Protein AF-G6AHW8-F1 (afdb_monomer_lite)

Structure (mmCIF, N/CA/C/O backbone):
data_AF-G6AHW8-F1
#
_entry.id   AF-G6AHW8-F1
#
loop_
_atom_site.group_PDB
_atom_site.id
_atom_site.type_symbol
_atom_site.label_atom_id
_atom_site.label_alt_id
_atom_site.label_comp_id
_atom_site.label_asym_id
_atom_site.label_entity_id
_atom_site.label_seq_id
_atom_site.pdbx_PDB_ins_code
_atom_site.Cartn_x
_atom_site.Cartn_y
_atom_site.Cartn_z
_atom_site.occupancy
_atom_site.B_iso_or_equiv
_atom_site.auth_seq_id
_atom_site.auth_comp_id
_atom_site.auth_asym_id
_atom_site.auth_atom_id
_atom_site.pdbx_PDB_model_num
ATOM 1 N N . MET A 1 1 ? -15.823 15.389 76.050 1.00 54.44 1 MET A N 1
ATOM 2 C CA . MET A 1 1 ? -15.231 15.936 74.809 1.00 54.44 1 MET A CA 1
ATOM 3 C C . MET A 1 1 ? -14.887 14.867 73.755 1.00 54.44 1 MET A C 1
ATOM 5 O O . MET A 1 1 ? -1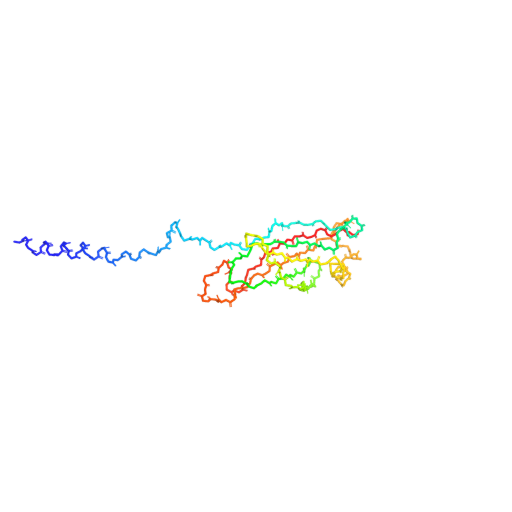4.166 15.177 72.823 1.00 54.44 1 MET A O 1
ATOM 9 N N . ASN A 1 2 ? -15.438 13.639 73.828 1.00 59.75 2 ASN A N 1
ATOM 10 C CA . ASN A 1 2 ? -14.941 12.516 73.004 1.00 59.75 2 ASN A CA 1
ATOM 11 C C . ASN A 1 2 ? -15.877 12.100 71.856 1.00 59.75 2 ASN A C 1
ATOM 13 O O . ASN A 1 2 ? -15.422 11.495 70.895 1.00 59.75 2 ASN A O 1
ATOM 17 N N . LYS A 1 3 ? -17.176 12.435 71.921 1.00 58.22 3 LYS A N 1
ATOM 18 C CA . LYS A 1 3 ? -18.151 12.043 70.884 1.00 58.22 3 LYS A CA 1
ATOM 19 C C . LYS A 1 3 ? -18.040 12.883 69.608 1.00 58.22 3 LYS A C 1
ATOM 21 O O . LYS A 1 3 ? -18.159 12.336 68.521 1.00 58.22 3 LYS A O 1
ATOM 26 N N . LEU A 1 4 ? -17.759 14.184 69.737 1.00 67.19 4 LEU A N 1
ATOM 27 C CA . LEU A 1 4 ? -17.636 15.093 68.589 1.00 67.19 4 LEU A CA 1
ATOM 28 C C . LEU A 1 4 ? -16.421 14.740 67.715 1.00 67.19 4 LEU A C 1
ATOM 30 O O . LEU A 1 4 ? -16.528 14.695 66.496 1.00 67.19 4 LEU A O 1
ATOM 34 N N . VAL A 1 5 ? -15.290 14.419 68.353 1.00 68.12 5 VAL A N 1
ATOM 35 C CA . VAL A 1 5 ? -14.057 14.007 67.663 1.00 68.12 5 VAL A CA 1
ATOM 36 C C . VAL A 1 5 ? -14.274 12.700 66.908 1.00 68.12 5 VAL A C 1
ATOM 38 O O . VAL A 1 5 ? -13.860 12.590 65.760 1.00 68.12 5 VAL A O 1
ATOM 41 N N . TYR A 1 6 ? -14.978 11.741 67.518 1.00 66.88 6 TYR A N 1
ATOM 42 C CA . TYR A 1 6 ? -15.257 10.457 66.882 1.00 66.88 6 TYR A CA 1
ATOM 43 C C . TYR A 1 6 ? -16.099 10.631 65.617 1.00 66.88 6 TYR A C 1
ATOM 45 O O . TYR A 1 6 ? -15.713 10.135 64.568 1.00 66.88 6 TYR A O 1
ATOM 53 N N . VAL A 1 7 ? -17.183 11.415 65.684 1.00 73.31 7 VAL A N 1
ATOM 54 C CA . VAL A 1 7 ? -18.072 11.669 64.536 1.00 73.31 7 VAL A CA 1
ATOM 55 C C . VAL A 1 7 ? -17.318 12.331 63.381 1.00 73.31 7 VAL A C 1
ATOM 57 O O . VAL A 1 7 ? -17.434 11.870 62.247 1.00 73.31 7 VAL A O 1
ATOM 60 N N . ILE A 1 8 ? -16.487 13.339 63.668 1.00 70.44 8 ILE A N 1
ATOM 61 C CA . ILE A 1 8 ? -15.671 14.020 62.651 1.00 70.44 8 ILE A CA 1
ATOM 62 C C . ILE A 1 8 ? -14.681 13.043 62.001 1.00 70.44 8 ILE A C 1
ATOM 64 O O . ILE A 1 8 ? -14.565 13.022 60.777 1.00 70.44 8 ILE A O 1
ATOM 68 N N . LEU A 1 9 ? -14.024 12.188 62.793 1.00 62.44 9 LEU A N 1
ATOM 69 C CA . LEU A 1 9 ? -13.079 11.196 62.277 1.00 62.44 9 LEU A CA 1
ATOM 70 C C . LEU A 1 9 ? -13.770 10.163 61.372 1.00 62.44 9 LEU A C 1
ATOM 72 O O . LEU A 1 9 ? -13.253 9.853 60.302 1.00 62.44 9 LEU A O 1
ATOM 76 N N . THR A 1 10 ? -14.958 9.678 61.755 1.00 64.00 10 THR A N 1
ATOM 77 C CA . THR A 1 10 ? -15.746 8.755 60.913 1.00 64.00 10 THR A CA 1
ATOM 78 C C . THR A 1 10 ? -16.165 9.393 59.591 1.00 64.00 10 THR A C 1
ATOM 80 O O . THR A 1 10 ? -16.022 8.753 58.554 1.00 64.00 10 THR A O 1
ATOM 83 N N . CYS A 1 11 ? -16.617 10.653 59.597 1.00 62.81 11 CYS A N 1
ATOM 84 C CA . CYS A 1 11 ? -17.024 11.348 58.372 1.00 62.81 11 CYS A CA 1
ATOM 85 C C . CYS A 1 11 ? -15.854 11.555 57.396 1.00 62.81 11 CYS A C 1
ATOM 87 O O . CYS A 1 11 ? -16.028 11.376 56.189 1.00 62.81 11 CYS A O 1
ATOM 89 N N . ILE A 1 12 ? -14.661 11.882 57.910 1.00 63.03 12 ILE A N 1
ATOM 90 C CA . ILE A 1 12 ? -13.441 12.033 57.100 1.00 63.03 12 ILE A CA 1
ATOM 91 C C . ILE A 1 12 ? -13.012 10.683 56.515 1.00 63.03 12 ILE A C 1
ATOM 93 O O . ILE A 1 12 ? -12.674 10.608 55.339 1.00 63.03 12 ILE A O 1
ATOM 97 N N . PHE A 1 13 ? -13.078 9.595 57.288 1.00 59.34 13 PHE A N 1
ATOM 98 C CA . PHE A 1 13 ? -12.774 8.267 56.750 1.00 59.34 13 PHE A CA 1
ATOM 99 C C . PHE A 1 13 ? -13.763 7.855 55.651 1.00 59.34 13 PHE A C 1
ATOM 101 O O . PHE A 1 13 ? -13.332 7.356 54.617 1.00 59.34 13 PHE A O 1
ATOM 108 N N . THR A 1 14 ? -15.064 8.124 55.802 1.00 59.31 14 THR A N 1
ATOM 109 C CA . THR A 1 14 ? -16.062 7.775 54.774 1.00 59.31 14 THR A CA 1
ATOM 110 C C . THR A 1 14 ? -15.959 8.601 53.488 1.00 59.31 14 THR A C 1
ATOM 112 O O . THR A 1 14 ? -16.312 8.097 52.423 1.00 59.31 14 THR A O 1
ATOM 115 N N . SER A 1 15 ? -15.451 9.838 53.538 1.00 55.53 15 SER A N 1
ATOM 116 C CA . SER A 1 15 ? -15.305 10.680 52.339 1.00 55.53 15 SER A CA 1
ATOM 117 C C . SER A 1 15 ? -14.082 10.319 51.484 1.00 55.53 15 SER A C 1
ATOM 119 O O . SER A 1 15 ? -14.102 10.530 50.269 1.00 55.53 15 SER A O 1
ATOM 121 N N . ILE A 1 16 ? -13.055 9.701 52.081 1.00 56.47 16 ILE A N 1
ATOM 122 C CA . ILE A 1 16 ? -11.864 9.216 51.364 1.00 56.47 16 ILE A CA 1
ATOM 123 C C . ILE A 1 16 ? -12.198 7.967 50.527 1.00 56.47 16 ILE A C 1
ATOM 125 O O . ILE A 1 16 ? -11.643 7.794 49.444 1.00 56.47 16 ILE A O 1
ATOM 129 N N . PHE A 1 17 ? -13.162 7.139 50.954 1.00 51.50 17 PHE A N 1
ATOM 130 C CA . PHE A 1 17 ? -13.584 5.952 50.192 1.00 51.50 17 PHE A CA 1
ATOM 131 C C . PHE A 1 17 ? -14.482 6.267 48.984 1.00 51.50 17 PHE A C 1
ATOM 133 O O . PHE A 1 17 ? -14.487 5.503 48.022 1.00 51.50 17 PHE A O 1
ATOM 140 N N . LEU A 1 18 ? -15.201 7.396 48.984 1.00 52.78 18 LEU A N 1
ATOM 141 C CA . LEU A 1 18 ? -16.082 7.790 47.871 1.00 52.78 18 LEU A CA 1
ATOM 142 C C . LEU A 1 18 ? -15.386 8.636 46.794 1.00 52.78 18 LEU A C 1
ATOM 144 O O . LEU A 1 18 ? -15.957 8.847 45.730 1.00 52.78 18 LEU A O 1
ATOM 148 N N . SER A 1 19 ? -14.152 9.092 47.035 1.00 49.75 19 SER A N 1
ATOM 149 C CA . SER A 1 19 ? -13.375 9.878 46.058 1.00 49.75 19 SER A CA 1
ATOM 150 C C . SER A 1 19 ? -12.384 9.042 45.246 1.00 49.75 19 SER A C 1
ATOM 152 O O . SER A 1 19 ? -11.580 9.597 44.500 1.00 49.75 19 SER A O 1
ATOM 154 N N . SER A 1 20 ? -12.449 7.710 45.334 1.00 45.78 20 SER A N 1
ATOM 155 C CA . SER A 1 20 ? -11.682 6.827 44.450 1.00 45.78 20 SER A CA 1
ATOM 156 C C . SER A 1 20 ? -12.404 6.598 43.114 1.00 45.78 20 SER A C 1
ATOM 158 O O . SER A 1 20 ? -12.531 5.481 42.628 1.00 45.78 20 SER A O 1
ATOM 160 N N . CYS A 1 21 ? -12.821 7.678 42.445 1.00 51.47 21 CYS A N 1
ATOM 161 C CA . CYS A 1 21 ? -12.817 7.655 40.983 1.00 51.47 21 CYS A CA 1
ATOM 162 C C . CYS A 1 21 ? -11.349 7.681 40.549 1.00 51.47 21 CYS A C 1
ATOM 164 O O . CYS A 1 21 ? -10.822 8.696 40.093 1.00 51.47 21 CYS A O 1
ATOM 166 N N . VAL A 1 22 ? -10.666 6.555 40.762 1.00 47.38 22 VAL A N 1
ATOM 167 C CA . VAL A 1 22 ? -9.439 6.236 40.053 1.00 47.38 22 VAL A CA 1
ATOM 168 C C . VAL A 1 22 ? -9.844 6.312 38.591 1.00 47.38 22 VAL A C 1
ATOM 170 O O . VAL A 1 22 ? -10.726 5.575 38.156 1.00 47.38 22 VAL A O 1
ATOM 173 N N . LYS A 1 23 ? -9.278 7.263 37.842 1.00 51.34 23 LYS A N 1
ATOM 174 C CA . LYS A 1 23 ? -9.291 7.142 36.386 1.00 51.34 23 LYS A CA 1
ATOM 175 C C . LYS A 1 23 ? -8.713 5.766 36.112 1.00 51.34 23 LYS A C 1
ATOM 177 O O . LYS A 1 23 ? -7.576 5.518 36.513 1.00 51.34 23 LYS A O 1
ATOM 182 N N . GLU A 1 24 ? -9.525 4.869 35.567 1.00 49.62 24 GLU A N 1
ATOM 183 C CA . GLU A 1 24 ? -9.114 3.513 35.235 1.00 49.62 24 GLU A CA 1
ATOM 184 C C . GLU A 1 24 ? -8.098 3.548 34.086 1.00 49.62 24 GLU A C 1
ATOM 186 O O . GLU A 1 24 ? -8.359 3.102 32.979 1.00 49.62 24 GLU A O 1
ATOM 191 N N . ASP A 1 25 ? -6.893 4.024 34.376 1.00 48.50 25 ASP A N 1
ATOM 192 C CA . ASP A 1 25 ? -5.681 3.668 33.649 1.00 48.50 25 ASP A CA 1
ATOM 193 C C . ASP A 1 25 ? -5.138 2.365 34.266 1.00 48.50 25 ASP A C 1
ATOM 195 O O . ASP A 1 25 ? -3.959 2.223 34.593 1.00 48.50 25 ASP A O 1
ATOM 199 N N . GLY A 1 26 ? -6.044 1.415 34.523 1.00 42.88 26 GLY A N 1
ATOM 200 C CA . GLY A 1 26 ? -5.709 0.106 35.055 1.00 42.88 26 GLY A CA 1
ATOM 201 C C . GLY A 1 26 ? -4.841 -0.654 34.058 1.00 42.88 26 GLY A C 1
ATOM 202 O O . GLY A 1 26 ? -5.070 -0.605 32.848 1.00 42.88 26 GLY A O 1
ATOM 203 N N . ALA A 1 27 ? -3.888 -1.433 34.573 1.00 51.16 27 ALA A N 1
ATOM 204 C CA . ALA A 1 27 ? -2.998 -2.332 33.827 1.00 51.16 27 ALA A CA 1
ATOM 205 C C . ALA A 1 27 ? -3.721 -3.458 33.039 1.00 51.16 27 ALA A C 1
ATOM 207 O O . ALA A 1 27 ? -3.092 -4.430 32.626 1.00 51.16 27 ALA A O 1
ATOM 208 N N . GLY A 1 28 ? -5.036 -3.341 32.846 1.00 46.25 28 GLY A N 1
ATOM 209 C CA . GLY A 1 28 ? -5.913 -4.296 32.183 1.00 46.25 28 GLY A CA 1
ATOM 210 C C . GLY A 1 28 ? -6.816 -3.690 31.108 1.00 46.25 28 GLY A C 1
ATOM 211 O O . GLY A 1 28 ? -7.626 -4.432 30.565 1.00 46.25 28 GLY A O 1
ATOM 212 N N . VAL A 1 29 ? -6.699 -2.397 30.765 1.00 49.25 29 VAL A N 1
ATOM 213 C CA . VAL A 1 29 ? -7.361 -1.878 29.556 1.00 49.25 29 VAL A CA 1
ATOM 214 C C . VAL A 1 29 ? -6.526 -2.340 28.356 1.00 49.25 29 VAL A C 1
ATOM 216 O O . VAL A 1 29 ? -5.375 -1.907 28.225 1.00 49.25 29 VAL A O 1
ATOM 219 N N . PRO A 1 30 ? -7.034 -3.242 27.492 1.00 51.62 30 PRO A N 1
ATOM 220 C CA . PRO A 1 30 ? -6.286 -3.656 26.319 1.00 51.62 30 PRO A CA 1
ATOM 221 C C . PRO A 1 30 ? -6.005 -2.411 25.481 1.00 51.62 30 PRO A C 1
ATOM 223 O O . PRO A 1 30 ? -6.931 -1.736 25.031 1.00 51.62 30 PRO A O 1
ATOM 226 N N . ARG A 1 31 ? -4.722 -2.078 25.290 1.00 52.97 31 ARG A N 1
ATOM 227 C CA . ARG A 1 31 ? -4.348 -1.012 24.359 1.00 52.97 31 ARG A CA 1
ATOM 228 C C . ARG A 1 31 ? -4.919 -1.367 22.995 1.00 52.97 31 ARG A C 1
ATOM 230 O O . ARG A 1 31 ? -4.732 -2.485 22.513 1.00 52.97 31 ARG A O 1
ATOM 237 N N . ALA A 1 32 ? -5.609 -0.409 22.388 1.00 57.25 32 ALA A N 1
ATOM 238 C CA . ALA A 1 32 ? -6.109 -0.557 21.036 1.00 57.25 32 ALA A CA 1
ATOM 239 C C . ALA A 1 32 ? -4.931 -0.928 20.113 1.00 57.25 32 ALA A C 1
ATOM 241 O O . ALA A 1 32 ? -3.866 -0.308 20.178 1.00 57.25 32 ALA A O 1
ATOM 242 N N . LYS A 1 33 ? -5.091 -1.996 19.321 1.00 67.50 33 LYS A N 1
ATOM 243 C CA . LYS A 1 33 ? -4.030 -2.526 18.452 1.00 67.50 33 LYS A CA 1
ATOM 244 C C . LYS A 1 33 ? -3.609 -1.446 17.463 1.00 67.50 33 LYS A C 1
ATOM 246 O O . LYS A 1 33 ? -4.402 -1.080 16.609 1.00 67.50 33 LYS A O 1
ATOM 251 N N . SER A 1 34 ? -2.387 -0.931 17.562 1.00 79.00 34 SER A N 1
ATOM 252 C CA . SER A 1 34 ? -1.876 0.056 16.606 1.00 79.00 34 SER A CA 1
ATOM 253 C C . SER A 1 34 ? -1.926 -0.489 15.179 1.00 79.00 34 SER A C 1
ATOM 255 O O . SER A 1 34 ? -1.636 -1.666 14.959 1.00 79.00 34 SER A O 1
ATOM 257 N N . LEU A 1 35 ? -2.237 0.376 14.211 1.00 89.25 35 LEU A N 1
ATOM 258 C CA . LEU A 1 35 ? -2.172 0.025 12.795 1.00 89.25 35 LEU A CA 1
ATOM 259 C C . LEU A 1 35 ? -0.755 -0.452 12.444 1.00 89.25 35 LEU A C 1
ATOM 261 O O . LEU A 1 35 ? 0.215 0.259 12.705 1.00 89.25 35 LEU A O 1
ATOM 265 N N . PHE A 1 36 ? -0.641 -1.653 11.875 1.00 90.50 36 PHE A N 1
ATOM 266 C CA . PHE A 1 36 ? 0.639 -2.301 11.591 1.00 90.50 36 PHE A CA 1
ATOM 267 C C . PHE A 1 36 ? 0.580 -3.110 10.292 1.00 90.50 36 PHE A C 1
ATOM 269 O O . PHE A 1 36 ? -0.352 -3.888 10.093 1.00 90.50 36 PHE A O 1
ATOM 276 N N . LEU A 1 37 ? 1.594 -2.944 9.440 1.00 93.06 37 LEU A N 1
ATOM 277 C CA . LEU A 1 37 ? 1.803 -3.713 8.214 1.00 93.06 37 LEU A CA 1
ATOM 278 C C . LEU A 1 37 ? 2.718 -4.897 8.513 1.00 93.06 37 LEU A C 1
ATOM 280 O O . LEU A 1 37 ? 3.748 -4.724 9.153 1.00 93.06 37 LEU A O 1
ATOM 284 N N . GLU A 1 38 ? 2.386 -6.075 7.988 1.00 93.75 38 GLU A N 1
ATOM 285 C CA . GLU A 1 38 ? 3.192 -7.291 8.170 1.00 93.75 38 GLU A CA 1
ATOM 286 C C . GLU A 1 38 ? 4.626 -7.130 7.648 1.00 93.75 38 GLU A C 1
ATOM 288 O O . GLU A 1 38 ? 5.562 -7.695 8.212 1.00 93.75 38 GLU A O 1
ATOM 293 N N . ARG A 1 39 ? 4.808 -6.332 6.589 1.00 95.38 39 ARG A N 1
ATOM 294 C CA . ARG A 1 39 ? 6.120 -5.945 6.070 1.00 95.38 39 ARG A CA 1
ATOM 295 C C . ARG A 1 39 ? 6.171 -4.451 5.794 1.00 95.38 39 ARG A C 1
ATOM 297 O O . ARG A 1 39 ? 5.221 -3.881 5.256 1.00 95.38 39 ARG A O 1
ATOM 304 N N . SER A 1 40 ? 7.311 -3.853 6.123 1.00 95.00 40 SER A N 1
ATOM 305 C CA . SER A 1 40 ? 7.639 -2.459 5.817 1.00 95.00 40 SER A CA 1
ATOM 306 C C . SER A 1 40 ? 8.301 -2.284 4.452 1.00 95.00 40 SER A C 1
ATOM 308 O O . SER A 1 40 ? 8.370 -1.160 3.971 1.00 95.00 40 SER A O 1
ATOM 310 N N . GLU A 1 41 ? 8.789 -3.361 3.832 1.00 97.06 41 GLU A N 1
ATOM 311 C CA . GLU A 1 41 ? 9.543 -3.311 2.577 1.00 97.06 41 GLU A CA 1
ATOM 312 C C . GLU A 1 41 ? 9.189 -4.486 1.658 1.00 97.06 41 GLU A C 1
ATOM 314 O O . GLU A 1 41 ? 8.924 -5.606 2.114 1.00 97.06 41 GLU A O 1
ATOM 319 N N . TYR A 1 42 ? 9.208 -4.215 0.355 1.00 96.56 42 TYR A N 1
ATOM 320 C CA . TYR A 1 42 ? 8.950 -5.159 -0.724 1.00 96.56 42 TYR A CA 1
ATOM 321 C C . TYR A 1 42 ? 9.945 -4.915 -1.856 1.00 96.56 42 TYR A C 1
ATOM 323 O O . TYR A 1 42 ? 10.232 -3.771 -2.184 1.00 96.56 42 TYR A O 1
ATOM 331 N N . ASN A 1 43 ? 10.434 -5.981 -2.481 1.00 95.38 43 ASN A N 1
ATOM 332 C CA . ASN A 1 43 ? 11.183 -5.897 -3.733 1.00 95.38 43 ASN A CA 1
ATOM 333 C C . ASN A 1 43 ? 10.264 -6.414 -4.834 1.00 95.38 43 ASN A C 1
ATOM 335 O O . ASN A 1 43 ? 9.669 -7.476 -4.655 1.00 95.38 43 ASN A O 1
ATOM 339 N N . VAL A 1 44 ? 10.118 -5.652 -5.914 1.00 95.31 44 VAL A N 1
ATOM 340 C CA . VAL A 1 44 ? 9.259 -6.011 -7.047 1.00 95.31 44 VAL A CA 1
ATOM 341 C C . VAL A 1 44 ? 10.097 -5.975 -8.311 1.00 95.31 44 VAL A C 1
ATOM 343 O O . VAL A 1 44 ? 10.664 -4.938 -8.657 1.00 95.31 44 VAL A O 1
ATOM 346 N N . ASP A 1 45 ? 10.155 -7.113 -8.992 1.00 94.12 45 ASP A N 1
ATOM 347 C CA . ASP A 1 45 ? 10.855 -7.294 -10.257 1.00 94.12 45 ASP A CA 1
ATOM 348 C C . ASP A 1 45 ? 9.868 -7.892 -11.257 1.00 94.12 45 ASP A C 1
ATOM 350 O O . ASP A 1 45 ? 9.657 -9.101 -11.304 1.00 94.12 45 ASP A O 1
ATOM 354 N N . LEU A 1 46 ? 9.228 -7.025 -12.043 1.00 90.50 46 LEU A N 1
ATOM 355 C CA . LEU A 1 46 ? 8.146 -7.432 -12.940 1.00 90.50 46 LEU A CA 1
ATOM 356 C C . LEU A 1 46 ? 8.585 -8.423 -14.027 1.00 90.50 46 LEU A C 1
ATOM 358 O O . LEU A 1 46 ? 7.732 -9.094 -14.602 1.00 90.50 46 LEU A O 1
ATOM 362 N N . GLU A 1 47 ? 9.883 -8.499 -14.332 1.00 89.19 47 GLU A N 1
ATOM 363 C CA . GLU A 1 47 ? 10.415 -9.410 -15.348 1.00 89.19 47 GLU A CA 1
ATOM 364 C C . GLU A 1 47 ? 10.713 -10.803 -14.786 1.00 89.19 47 GLU A C 1
ATOM 366 O O . GLU A 1 47 ? 10.621 -11.791 -15.514 1.00 89.19 47 GLU A O 1
ATOM 371 N N . ASN A 1 48 ? 11.079 -10.886 -13.502 1.00 91.62 48 ASN A N 1
ATOM 372 C CA . ASN A 1 48 ? 11.567 -12.121 -12.881 1.00 91.62 48 ASN A CA 1
ATOM 373 C C . ASN A 1 48 ? 10.610 -12.716 -11.840 1.00 91.62 48 ASN A C 1
ATOM 375 O O . ASN A 1 48 ? 10.747 -13.889 -11.476 1.00 91.62 48 ASN A O 1
ATOM 379 N N . ASP A 1 49 ? 9.640 -11.946 -11.356 1.00 91.31 49 ASP A N 1
ATOM 380 C CA . ASP A 1 49 ? 8.654 -12.431 -10.402 1.00 91.31 49 ASP A CA 1
ATOM 381 C C . ASP A 1 49 ? 7.682 -13.425 -11.058 1.00 91.31 49 ASP A C 1
ATOM 383 O O . ASP A 1 49 ? 7.171 -13.236 -12.159 1.00 91.31 49 ASP A O 1
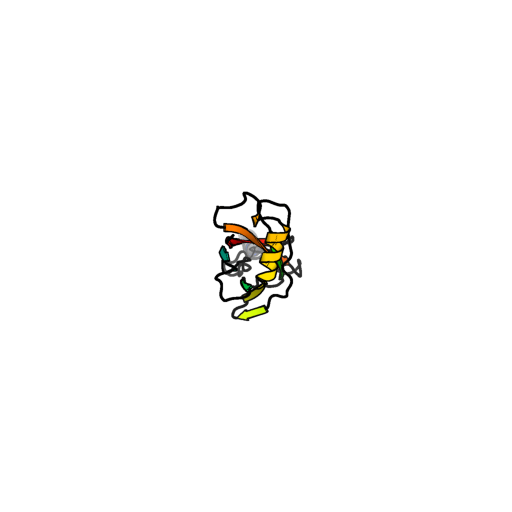ATOM 387 N N . THR A 1 50 ? 7.383 -14.508 -10.338 1.00 91.94 50 THR A N 1
ATOM 388 C CA . THR A 1 50 ? 6.466 -15.573 -10.797 1.00 91.94 50 THR A CA 1
ATOM 389 C C . THR A 1 50 ? 5.004 -15.327 -10.411 1.00 91.94 50 THR A C 1
ATOM 391 O O . THR A 1 50 ? 4.133 -16.146 -10.705 1.00 91.94 50 THR A O 1
ATOM 394 N N . VAL A 1 51 ? 4.733 -14.211 -9.732 1.00 93.56 51 VAL A N 1
ATOM 395 C CA . VAL A 1 51 ? 3.412 -13.795 -9.246 1.00 93.56 51 VAL A CA 1
ATOM 396 C C . VAL A 1 51 ? 2.927 -12.560 -10.002 1.00 93.56 51 VAL A C 1
ATOM 398 O O . VAL A 1 51 ? 3.719 -11.805 -10.549 1.00 93.56 51 VAL A O 1
ATOM 401 N N . ASP A 1 52 ? 1.614 -12.338 -10.010 1.00 94.19 52 ASP A N 1
ATOM 402 C CA . ASP A 1 52 ? 0.958 -11.241 -10.736 1.00 94.19 52 ASP A CA 1
ATOM 403 C C . ASP A 1 52 ? 0.585 -10.039 -9.849 1.00 94.19 52 ASP A C 1
ATOM 405 O O . ASP A 1 52 ? 0.057 -9.029 -10.328 1.00 94.19 52 ASP A O 1
ATOM 409 N N . ALA A 1 53 ? 0.815 -10.147 -8.540 1.00 95.31 53 ALA A N 1
ATOM 410 C CA . ALA A 1 53 ? 0.441 -9.135 -7.569 1.00 95.31 53 ALA A CA 1
ATOM 411 C C . ALA A 1 53 ? 1.280 -9.220 -6.294 1.00 95.31 53 ALA A C 1
ATOM 413 O O . ALA A 1 53 ? 1.579 -10.303 -5.782 1.00 95.31 53 ALA A O 1
ATOM 414 N N . LEU A 1 54 ? 1.517 -8.054 -5.697 1.00 95.06 54 LEU A N 1
ATOM 415 C CA . LEU A 1 54 ? 1.988 -7.952 -4.328 1.00 95.06 54 LEU A CA 1
ATOM 416 C C . LEU A 1 54 ? 0.812 -8.189 -3.376 1.00 95.06 54 LEU A C 1
ATOM 418 O O . LEU A 1 54 ? -0.248 -7.590 -3.537 1.00 95.06 54 LEU A O 1
ATOM 422 N N . THR A 1 55 ? 0.989 -9.014 -2.345 1.00 95.69 55 THR A N 1
ATOM 423 C CA . THR A 1 55 ? -0.028 -9.169 -1.293 1.00 95.69 55 THR A CA 1
ATOM 424 C C . THR A 1 55 ? 0.346 -8.334 -0.075 1.00 95.69 55 THR A C 1
ATOM 426 O O . THR A 1 55 ? 1.255 -8.685 0.675 1.00 95.69 55 THR A O 1
ATOM 429 N N . LEU A 1 56 ? -0.379 -7.237 0.131 1.00 96.94 56 LEU A N 1
ATOM 430 C CA . LEU A 1 56 ? -0.279 -6.399 1.319 1.00 96.94 56 LEU A CA 1
ATOM 431 C C . LEU A 1 56 ? -1.074 -7.038 2.459 1.00 96.94 56 LEU A C 1
ATOM 433 O O . LEU A 1 56 ? -2.213 -7.447 2.238 1.00 96.94 56 LEU A O 1
ATOM 437 N N . ARG A 1 57 ? -0.513 -7.100 3.672 1.00 96.75 57 ARG A N 1
ATOM 438 C CA . ARG A 1 57 ? -1.187 -7.658 4.858 1.00 96.75 57 ARG A CA 1
ATOM 439 C C . ARG A 1 57 ? -1.029 -6.754 6.074 1.00 96.75 57 ARG A C 1
ATOM 441 O O . ARG A 1 57 ? 0.048 -6.205 6.305 1.00 96.75 57 ARG A O 1
ATOM 448 N N . TRP A 1 58 ? -2.098 -6.606 6.848 1.00 95.31 58 TRP A N 1
ATOM 449 C CA . TRP A 1 58 ? -2.111 -5.852 8.104 1.00 95.31 58 TRP A CA 1
ATOM 450 C C . TRP A 1 58 ? -3.096 -6.453 9.097 1.00 95.31 58 TRP A C 1
ATOM 452 O O . TRP A 1 58 ? -3.985 -7.217 8.728 1.00 95.31 58 TRP A O 1
ATOM 462 N N . ILE A 1 59 ? -2.948 -6.094 10.368 1.00 92.38 59 ILE A N 1
ATOM 463 C CA . ILE A 1 59 ? -3.902 -6.485 11.408 1.00 92.38 59 ILE A CA 1
ATOM 464 C C . ILE A 1 59 ? -5.079 -5.509 11.410 1.00 92.38 59 ILE A C 1
ATOM 466 O O . ILE A 1 59 ? -4.883 -4.292 11.447 1.00 92.38 59 ILE A O 1
ATOM 470 N N . ASP A 1 60 ? -6.297 -6.046 11.393 1.00 92.31 60 ASP A N 1
ATOM 471 C CA . ASP A 1 60 ? -7.515 -5.278 11.616 1.00 92.31 60 ASP A CA 1
ATOM 472 C C . ASP A 1 60 ? -7.518 -4.736 13.050 1.00 92.31 60 ASP A C 1
ATOM 474 O O . ASP A 1 60 ? -7.389 -5.476 14.034 1.00 92.31 60 ASP A O 1
ATOM 478 N N . VAL A 1 61 ? -7.646 -3.418 13.156 1.00 90.69 61 VAL A N 1
ATOM 479 C CA . VAL A 1 61 ? -7.678 -2.696 14.429 1.00 90.69 61 VAL A CA 1
ATOM 480 C C . VAL A 1 61 ? -9.100 -2.529 14.956 1.00 90.69 61 VAL A C 1
ATOM 482 O O . VAL A 1 61 ? -9.268 -1.972 16.039 1.00 90.69 61 VAL A O 1
ATOM 485 N N . MET A 1 62 ? -10.091 -3.067 14.230 1.00 86.62 62 MET A N 1
ATOM 486 C CA . MET A 1 62 ? -11.526 -2.972 14.490 1.00 86.62 62 MET A CA 1
ATOM 487 C C . MET A 1 62 ? -12.040 -1.526 14.412 1.00 86.62 62 MET A C 1
ATOM 489 O O . MET A 1 62 ? -11.293 -0.565 14.593 1.00 86.62 62 MET A O 1
ATOM 493 N N . ASN A 1 63 ? -13.334 -1.351 14.114 1.00 90.56 63 ASN A N 1
ATOM 494 C CA . ASN A 1 63 ? -13.936 -0.022 13.917 1.00 90.56 63 ASN A CA 1
ATOM 495 C C . ASN A 1 63 ? -13.138 0.846 12.911 1.00 90.56 63 ASN A C 1
ATOM 497 O O . ASN A 1 63 ? -12.925 2.039 13.118 1.00 90.56 63 ASN A O 1
ATOM 501 N N . ALA A 1 64 ? -12.646 0.242 11.829 1.00 93.06 64 ALA A N 1
ATOM 502 C CA . ALA A 1 64 ? -11.763 0.906 10.881 1.00 93.06 64 ALA A CA 1
ATOM 503 C C . ALA A 1 64 ? -12.172 0.624 9.436 1.00 93.06 64 ALA A C 1
ATOM 505 O O . ALA A 1 64 ? -12.475 -0.506 9.060 1.00 93.06 64 ALA A O 1
ATOM 506 N N . LYS A 1 65 ? -12.134 1.668 8.607 1.00 94.12 65 LYS A N 1
ATOM 507 C CA . LYS A 1 65 ? -12.151 1.559 7.152 1.00 94.12 65 LYS A CA 1
ATOM 508 C C . LYS A 1 65 ? -10.749 1.826 6.626 1.00 94.12 65 LYS A C 1
ATOM 510 O O . LYS A 1 65 ? -10.128 2.820 6.998 1.00 94.12 65 LYS A O 1
ATOM 515 N N . TYR A 1 66 ? -10.281 0.958 5.738 1.00 95.62 66 TYR A N 1
ATOM 516 C CA . TYR A 1 66 ? -8.935 1.031 5.184 1.00 95.62 66 TYR A CA 1
ATOM 517 C C . TYR A 1 66 ? -8.938 1.536 3.751 1.00 95.62 66 TYR A C 1
ATOM 519 O O . TYR A 1 66 ? -9.816 1.188 2.962 1.00 95.62 66 TYR A O 1
ATOM 527 N N . ARG A 1 67 ? -7.922 2.329 3.425 1.00 96.06 67 ARG A N 1
ATOM 528 C CA . ARG A 1 67 ? -7.573 2.720 2.062 1.00 96.06 67 ARG A CA 1
ATOM 529 C C . ARG A 1 67 ? -6.075 2.580 1.866 1.00 96.06 67 ARG A C 1
ATOM 531 O O . ARG A 1 67 ? -5.308 2.790 2.804 1.00 96.06 67 ARG A O 1
ATOM 538 N N . VAL A 1 68 ? -5.673 2.211 0.659 1.00 97.81 68 VAL A N 1
ATOM 539 C CA . VAL A 1 68 ? -4.271 1.999 0.304 1.00 97.81 68 VAL A CA 1
ATOM 540 C C . VAL A 1 68 ? -3.936 2.906 -0.863 1.00 97.81 68 VAL A C 1
ATOM 542 O O . VAL A 1 68 ? -4.647 2.899 -1.862 1.00 97.81 68 VAL A O 1
ATOM 545 N N . TYR A 1 69 ? -2.859 3.672 -0.733 1.00 97.88 69 TYR A N 1
ATOM 546 C CA . TYR A 1 69 ? -2.405 4.608 -1.755 1.00 97.88 69 TYR A CA 1
ATOM 547 C C . TYR A 1 69 ? -0.961 4.337 -2.151 1.00 97.88 69 TYR A C 1
ATOM 549 O O . TYR A 1 69 ? -0.116 4.126 -1.279 1.00 97.88 69 TYR A O 1
ATOM 557 N N . LEU A 1 70 ? -0.664 4.421 -3.443 1.00 98.38 70 LEU A N 1
ATOM 558 C CA . LEU A 1 70 ? 0.699 4.537 -3.942 1.00 98.38 70 LEU A CA 1
ATOM 559 C C . LEU A 1 70 ? 1.110 6.006 -3.988 1.00 98.38 70 LEU A C 1
ATOM 561 O O . LEU A 1 70 ? 0.324 6.860 -4.393 1.00 98.38 70 LEU A O 1
ATOM 565 N N . SER A 1 71 ? 2.336 6.295 -3.569 1.00 98.12 71 SER A N 1
ATOM 566 C CA . SER A 1 71 ? 2.987 7.590 -3.767 1.00 98.12 71 SER A CA 1
ATOM 567 C C . SER A 1 71 ? 4.478 7.404 -4.049 1.00 98.12 71 SER A C 1
ATOM 569 O O . SER A 1 71 ? 5.011 6.308 -3.903 1.00 98.12 71 SER A O 1
ATOM 571 N N . ASN A 1 72 ? 5.180 8.466 -4.432 1.00 96.12 72 ASN A N 1
ATOM 572 C CA . ASN A 1 72 ? 6.635 8.458 -4.574 1.00 96.12 72 ASN A CA 1
ATOM 573 C C . ASN A 1 72 ? 7.231 9.776 -4.056 1.00 96.12 72 ASN A C 1
ATOM 575 O O . ASN A 1 72 ? 6.502 10.691 -3.675 1.00 96.12 72 ASN A O 1
ATOM 579 N N . ALA A 1 73 ? 8.561 9.856 -3.985 1.00 94.31 73 ALA A N 1
ATOM 580 C CA . ALA A 1 73 ? 9.264 11.048 -3.499 1.00 94.31 73 ALA A CA 1
ATOM 581 C C . ALA A 1 73 ? 9.513 12.116 -4.582 1.00 94.31 73 ALA A C 1
ATOM 583 O O . ALA A 1 73 ? 9.992 13.202 -4.263 1.00 94.31 73 ALA A O 1
ATOM 584 N N . TYR A 1 74 ? 9.256 11.803 -5.853 1.00 93.44 74 TYR A N 1
ATOM 585 C CA . TYR A 1 74 ? 9.771 12.551 -7.004 1.00 93.44 74 TYR A CA 1
ATOM 586 C C . TYR A 1 74 ? 8.710 13.399 -7.708 1.00 93.44 74 TYR A C 1
ATOM 588 O O . TYR A 1 74 ? 9.030 14.401 -8.344 1.00 93.44 74 TYR A O 1
ATOM 596 N N . THR A 1 75 ? 7.449 13.010 -7.577 1.00 92.88 75 THR A N 1
ATOM 597 C CA . THR A 1 75 ? 6.284 13.633 -8.207 1.00 92.88 75 THR A CA 1
ATOM 598 C C . THR A 1 75 ? 5.177 13.801 -7.166 1.00 92.88 75 THR A C 1
ATOM 600 O O . THR A 1 75 ? 5.264 13.289 -6.049 1.00 92.88 75 THR A O 1
ATOM 603 N N . SER A 1 76 ? 4.114 14.520 -7.523 1.00 94.44 76 SER A N 1
ATOM 604 C CA . SER A 1 76 ? 2.910 14.641 -6.692 1.00 94.44 76 SER A CA 1
ATOM 605 C C . SER A 1 76 ? 1.881 13.535 -6.949 1.00 94.44 76 SER A C 1
ATOM 607 O O . SER A 1 76 ? 0.760 13.632 -6.449 1.00 94.44 76 SER A O 1
ATOM 609 N N . ASP A 1 77 ? 2.217 12.527 -7.757 1.00 95.62 77 ASP A N 1
ATOM 610 C CA . ASP A 1 77 ? 1.274 11.497 -8.178 1.00 95.62 77 ASP A CA 1
ATOM 611 C C . ASP A 1 77 ? 0.920 10.561 -7.021 1.00 95.62 77 ASP A C 1
ATOM 613 O O . ASP A 1 77 ? 1.782 9.925 -6.401 1.00 95.62 77 ASP A O 1
ATOM 617 N N . VAL A 1 78 ? -0.381 10.460 -6.752 1.00 97.31 78 VAL A N 1
ATOM 618 C CA . VAL A 1 78 ? -0.958 9.588 -5.730 1.00 97.31 78 VAL A CA 1
ATOM 619 C C . VAL A 1 78 ? -2.118 8.822 -6.342 1.00 97.31 78 VAL A C 1
ATOM 621 O O . VAL A 1 78 ? -3.015 9.428 -6.928 1.00 97.31 78 VAL A O 1
ATOM 624 N N . GLU A 1 79 ? -2.130 7.502 -6.171 1.00 98.12 79 GLU A N 1
ATOM 625 C CA . GLU A 1 79 ? -3.201 6.650 -6.694 1.00 98.12 79 GLU A CA 1
ATOM 626 C C . GLU A 1 79 ? -3.734 5.688 -5.641 1.00 98.12 79 GLU A C 1
ATOM 628 O O . GLU A 1 79 ? -2.970 5.047 -4.923 1.00 98.12 79 GLU A O 1
ATOM 633 N N . GLU A 1 80 ? -5.061 5.590 -5.539 1.00 97.81 80 GLU A N 1
ATOM 634 C CA . GLU A 1 80 ? -5.719 4.634 -4.648 1.00 97.81 80 GLU A CA 1
ATOM 635 C C . GLU A 1 80 ? -5.709 3.242 -5.282 1.00 97.81 80 GLU A C 1
ATOM 637 O O . GLU A 1 80 ? -6.176 3.053 -6.407 1.00 97.81 80 GLU A O 1
ATOM 642 N N . VAL A 1 81 ? -5.216 2.250 -4.543 1.00 97.12 81 VAL A N 1
ATOM 643 C CA . VAL A 1 81 ? -5.298 0.850 -4.951 1.00 97.12 81 VAL A CA 1
ATOM 644 C C . VAL A 1 81 ? -6.750 0.409 -4.833 1.00 97.12 81 VAL A C 1
ATOM 646 O O . VAL A 1 81 ? -7.309 0.328 -3.737 1.00 97.12 81 VAL A O 1
ATOM 649 N N . SER A 1 82 ? -7.365 0.104 -5.972 1.00 91.38 82 SER A N 1
ATOM 650 C CA . SER A 1 82 ? -8.729 -0.415 -5.997 1.00 91.38 82 SER A CA 1
ATOM 651 C C . SER A 1 82 ? -8.805 -1.838 -5.431 1.00 91.38 82 SER A C 1
ATOM 653 O O . SER A 1 82 ? -7.918 -2.664 -5.643 1.00 91.38 82 SER A O 1
ATOM 655 N N . GLY A 1 83 ? -9.889 -2.133 -4.718 1.00 90.00 83 GLY A N 1
ATOM 656 C CA . GLY A 1 83 ? -10.162 -3.459 -4.172 1.00 90.00 83 GLY A CA 1
ATOM 657 C C . GLY A 1 83 ? -10.784 -3.398 -2.785 1.00 90.00 83 GLY A C 1
ATOM 658 O O . GLY A 1 83 ? -10.898 -2.336 -2.175 1.00 90.00 83 GLY A O 1
ATOM 659 N N . GLN A 1 84 ? -11.233 -4.552 -2.301 1.00 90.12 84 GLN A N 1
ATOM 660 C CA . GLN A 1 84 ? -11.691 -4.718 -0.925 1.00 90.12 84 GLN A CA 1
ATOM 661 C C . GLN A 1 84 ? -10.723 -5.657 -0.204 1.00 90.12 84 GLN A C 1
ATOM 663 O O . GLN A 1 84 ? -10.400 -6.712 -0.759 1.00 90.12 84 GLN A O 1
ATOM 668 N N . PRO A 1 85 ? -10.250 -5.303 1.003 1.00 94.75 85 PRO A N 1
ATOM 669 C CA . PRO A 1 85 ? -9.420 -6.204 1.783 1.00 94.75 85 PRO A CA 1
ATOM 670 C C . PRO A 1 85 ? -10.165 -7.507 2.100 1.00 94.75 85 PRO A C 1
ATOM 672 O O . PRO A 1 85 ? -11.334 -7.491 2.482 1.00 94.75 85 PRO A O 1
ATOM 675 N N . VAL A 1 86 ? -9.479 -8.636 1.960 1.00 95.75 86 VAL A N 1
ATOM 676 C CA . VAL A 1 86 ? -9.985 -9.967 2.301 1.00 95.75 86 VAL A CA 1
ATOM 677 C C . VAL A 1 86 ? -9.593 -10.296 3.736 1.00 95.75 86 VAL A C 1
ATOM 679 O O . VAL A 1 86 ? -8.424 -10.161 4.109 1.00 95.75 86 VAL A O 1
ATOM 682 N N . VAL A 1 87 ? -10.570 -10.748 4.524 1.00 94.38 87 VAL A N 1
ATOM 683 C CA . VAL A 1 87 ? -10.370 -11.208 5.903 1.00 94.38 87 VAL A CA 1
ATOM 684 C C . VAL A 1 87 ? -9.708 -12.583 5.895 1.00 94.38 87 VAL A C 1
ATOM 686 O O . VAL A 1 87 ? -10.218 -13.526 5.294 1.00 94.38 87 VAL A O 1
ATOM 689 N N . GLY A 1 88 ? -8.572 -12.681 6.572 1.00 90.50 88 GLY A N 1
ATOM 690 C CA . GLY A 1 88 ? -7.870 -13.923 6.861 1.00 90.50 88 GLY A CA 1
ATOM 691 C C . GLY A 1 88 ? -7.955 -14.301 8.338 1.00 90.50 88 GLY A C 1
ATOM 692 O O . GLY A 1 88 ? -8.724 -13.744 9.123 1.00 90.50 88 GLY A O 1
ATOM 693 N N . GLU A 1 89 ? -7.123 -15.258 8.733 1.00 87.56 89 GLU A N 1
ATOM 694 C CA . GLU A 1 89 ? -7.046 -15.718 10.117 1.00 87.56 89 GLU A CA 1
ATOM 695 C C . GLU A 1 89 ? -6.513 -14.627 11.061 1.00 87.56 89 GLU A C 1
ATOM 697 O O . GLU A 1 89 ? -5.808 -13.696 10.657 1.00 87.56 89 GLU A O 1
ATOM 702 N N . LEU A 1 90 ? -6.841 -14.756 12.351 1.00 86.62 90 LEU A N 1
ATOM 703 C CA . LEU A 1 90 ? -6.308 -13.919 13.435 1.00 86.62 90 LEU A CA 1
ATOM 704 C C . LEU A 1 90 ? -6.547 -12.404 13.265 1.00 86.62 90 LEU A C 1
ATOM 706 O O . LEU A 1 90 ? -5.766 -11.593 13.764 1.00 86.62 90 LEU A O 1
ATOM 710 N N . ASN A 1 91 ? -7.660 -12.016 12.631 1.00 87.44 91 ASN A N 1
ATOM 711 C CA . ASN A 1 91 ? -7.991 -10.623 12.295 1.00 87.44 91 ASN A CA 1
ATOM 712 C C . ASN A 1 91 ? -6.965 -9.980 11.350 1.00 87.44 91 ASN A C 1
ATOM 714 O O . ASN A 1 91 ? -6.654 -8.800 11.475 1.00 87.44 91 ASN A O 1
ATOM 718 N N . THR A 1 92 ? -6.405 -10.755 10.425 1.00 92.75 92 THR A N 1
ATOM 719 C CA . THR A 1 92 ? -5.546 -10.210 9.372 1.00 92.75 92 THR A CA 1
ATOM 720 C C . THR A 1 92 ? -6.407 -9.785 8.192 1.00 92.75 92 THR A C 1
ATOM 722 O O . THR A 1 92 ? -7.286 -10.528 7.764 1.00 92.75 92 THR A O 1
ATOM 725 N N . LEU A 1 93 ? -6.131 -8.620 7.628 1.00 96.44 93 LEU A N 1
ATOM 726 C CA . LEU A 1 93 ? -6.660 -8.184 6.345 1.00 96.44 93 LEU A CA 1
ATOM 727 C C . LEU A 1 93 ? -5.563 -8.279 5.296 1.00 96.44 93 LEU A C 1
ATOM 729 O O . LEU A 1 93 ? -4.387 -8.048 5.585 1.00 96.44 93 LEU A O 1
ATOM 733 N N . SER A 1 94 ? -5.951 -8.626 4.074 1.00 97.12 94 SER A N 1
ATOM 734 C CA . SER A 1 94 ? -5.038 -8.687 2.940 1.00 97.12 94 SER A CA 1
ATOM 735 C C . SER A 1 94 ? -5.619 -8.003 1.713 1.00 97.12 94 SER A C 1
ATOM 737 O O . SER A 1 94 ? -6.809 -8.119 1.439 1.00 97.12 94 SER A O 1
ATOM 739 N N . LEU A 1 95 ? -4.787 -7.293 0.961 1.00 97.81 95 LEU A N 1
ATOM 740 C CA . LEU A 1 95 ? -5.168 -6.671 -0.302 1.00 97.81 95 LEU A CA 1
ATOM 741 C C . LEU A 1 95 ? -4.095 -6.969 -1.340 1.00 97.81 95 LEU A C 1
ATOM 743 O O . LEU A 1 95 ? -2.908 -6.753 -1.097 1.00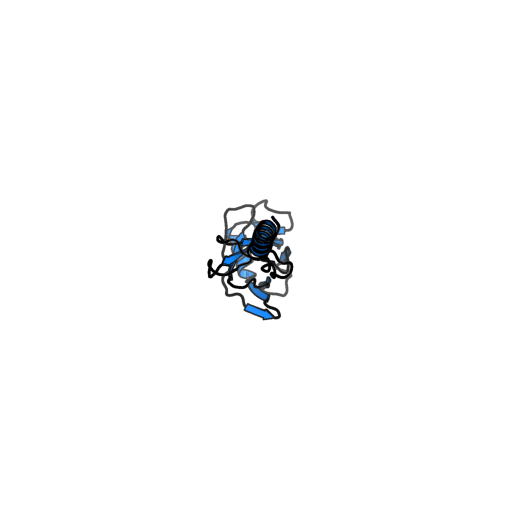 97.81 95 LEU A O 1
ATOM 747 N N . LYS A 1 96 ? -4.518 -7.456 -2.505 1.00 97.12 96 LYS A N 1
ATOM 748 C CA . LYS A 1 96 ? -3.625 -7.597 -3.652 1.00 97.12 96 LYS A CA 1
ATOM 749 C C . LYS A 1 96 ? -3.433 -6.236 -4.313 1.00 97.12 96 LYS A C 1
ATOM 751 O O . LYS A 1 96 ? -4.412 -5.578 -4.646 1.00 97.12 96 LYS A O 1
ATOM 756 N N . VAL A 1 97 ? -2.181 -5.854 -4.526 1.00 97.06 97 VAL A N 1
ATOM 757 C CA . VAL A 1 97 ? -1.771 -4.743 -5.384 1.00 97.06 97 VAL A CA 1
ATOM 758 C C . VAL A 1 97 ? -1.281 -5.367 -6.695 1.00 97.06 97 VAL A C 1
ATOM 760 O O . VAL A 1 97 ? -0.194 -5.952 -6.709 1.00 97.06 97 VAL A O 1
ATOM 763 N N . PRO A 1 98 ? -2.077 -5.331 -7.779 1.00 96.50 98 PRO A N 1
ATOM 764 C CA . PRO A 1 98 ? -1.694 -5.955 -9.040 1.00 96.50 98 PRO A CA 1
ATOM 765 C C . PRO A 1 98 ? -0.416 -5.341 -9.607 1.00 96.50 98 PRO A C 1
ATOM 767 O O . PRO A 1 98 ? -0.227 -4.127 -9.566 1.00 96.50 98 PRO A O 1
ATOM 770 N N . TYR A 1 99 ? 0.441 -6.165 -10.198 1.00 96.31 99 TYR A N 1
ATOM 771 C CA . TYR A 1 99 ? 1.668 -5.691 -10.836 1.00 96.31 99 TYR A CA 1
ATOM 772 C C . TYR A 1 99 ? 1.396 -4.822 -12.061 1.00 96.31 99 TYR A C 1
ATOM 774 O O . TYR A 1 99 ? 2.107 -3.846 -12.278 1.00 96.31 99 TYR A O 1
ATOM 782 N N . ALA A 1 100 ? 0.315 -5.101 -12.794 1.00 95.31 100 ALA A N 1
ATOM 783 C CA . ALA A 1 100 ? -0.166 -4.215 -13.853 1.00 95.31 100 ALA A CA 1
ATOM 784 C C . ALA A 1 100 ? -0.467 -2.804 -13.316 1.00 95.31 100 ALA A C 1
ATOM 786 O O . ALA A 1 100 ? -0.024 -1.823 -13.894 1.00 95.31 100 ALA A O 1
ATOM 787 N N . PHE A 1 101 ? -1.120 -2.701 -12.153 1.00 96.62 101 PHE A N 1
ATOM 788 C CA . PHE A 1 101 ? -1.404 -1.412 -11.518 1.00 96.62 101 PHE A CA 1
ATOM 789 C C . PHE A 1 101 ? -0.123 -0.690 -11.068 1.00 96.62 101 PHE A C 1
ATOM 791 O O . PHE A 1 101 ? 0.006 0.514 -11.266 1.00 96.62 101 PHE A O 1
ATOM 798 N N . LEU A 1 102 ? 0.849 -1.415 -10.496 1.00 96.12 102 LEU A N 1
ATOM 799 C CA . LEU A 1 102 ? 2.155 -0.839 -10.142 1.00 96.12 102 LEU A CA 1
ATOM 800 C C . LEU A 1 102 ? 2.905 -0.322 -11.373 1.00 96.12 102 LEU A C 1
ATOM 802 O O . LEU A 1 102 ? 3.478 0.764 -11.325 1.00 96.12 102 LEU A O 1
ATOM 806 N N . LYS A 1 103 ? 2.886 -1.088 -12.466 1.00 95.25 103 LYS A N 1
ATOM 807 C CA . LYS A 1 103 ? 3.499 -0.703 -13.735 1.00 95.25 103 LYS A CA 1
ATOM 808 C C . LYS A 1 103 ? 2.852 0.560 -14.300 1.00 95.25 103 LYS A C 1
ATOM 810 O O . LYS A 1 103 ? 3.565 1.517 -14.584 1.00 95.25 103 LYS A O 1
ATOM 815 N N . ASP A 1 104 ? 1.524 0.587 -14.382 1.00 96.19 104 ASP A N 1
ATOM 816 C CA . ASP A 1 104 ? 0.770 1.737 -14.883 1.00 96.19 104 ASP A CA 1
ATOM 817 C C . ASP A 1 104 ? 1.073 3.000 -14.063 1.00 96.19 104 ASP A C 1
ATOM 819 O O . ASP A 1 104 ? 1.307 4.069 -14.628 1.00 96.19 104 ASP A O 1
ATOM 823 N N . TYR A 1 105 ? 1.144 2.874 -12.732 1.00 96.75 105 TYR A N 1
ATOM 824 C CA . TYR A 1 105 ? 1.527 3.970 -11.841 1.00 96.75 105 TYR A CA 1
ATOM 825 C C . TYR A 1 105 ? 2.933 4.505 -12.155 1.00 96.75 105 TYR A C 1
ATOM 827 O O . TYR A 1 105 ? 3.126 5.713 -12.300 1.00 96.75 105 TYR A O 1
ATOM 835 N N . VAL A 1 106 ? 3.916 3.608 -12.283 1.00 94.88 106 VAL A N 1
ATOM 836 C CA . VAL A 1 106 ? 5.319 3.945 -12.571 1.00 94.88 106 VAL A CA 1
ATOM 837 C C . VAL A 1 106 ? 5.478 4.625 -13.931 1.00 94.88 106 VAL A C 1
ATOM 839 O O . VAL A 1 106 ? 6.211 5.612 -14.045 1.00 94.88 106 VAL A O 1
ATOM 842 N N . GLU A 1 107 ? 4.791 4.116 -14.953 1.00 93.88 107 GLU A N 1
ATOM 843 C CA . GLU A 1 107 ? 4.805 4.672 -16.306 1.00 93.88 107 GLU A CA 1
ATOM 844 C C . GLU A 1 107 ? 4.127 6.042 -16.350 1.00 93.88 107 GLU A C 1
ATOM 846 O O . GLU A 1 107 ? 4.689 6.995 -16.893 1.00 93.88 107 GLU A O 1
ATOM 851 N N . LYS A 1 108 ? 2.956 6.180 -15.720 1.00 94.50 108 LYS A N 1
ATOM 852 C CA . LYS A 1 108 ? 2.206 7.439 -15.669 1.00 94.50 108 LYS A CA 1
ATOM 853 C C . LYS A 1 108 ? 2.957 8.539 -14.923 1.00 94.50 108 LYS A C 1
ATOM 855 O O . LYS A 1 108 ? 2.997 9.669 -15.404 1.00 94.50 108 LYS A O 1
ATOM 860 N N . ALA A 1 109 ? 3.574 8.208 -13.790 1.00 93.56 109 ALA A N 1
ATOM 861 C CA . ALA A 1 109 ? 4.425 9.129 -13.036 1.00 93.56 109 ALA A CA 1
ATOM 862 C C . ALA A 1 109 ? 5.805 9.338 -13.695 1.00 93.56 109 ALA A C 1
ATOM 864 O O . ALA A 1 109 ? 6.645 10.077 -13.179 1.00 93.56 109 ALA A O 1
ATOM 865 N N . ASN A 1 110 ? 6.050 8.699 -14.847 1.00 92.25 110 ASN A N 1
ATOM 866 C CA . ASN A 1 110 ? 7.259 8.826 -15.651 1.00 92.25 110 ASN A CA 1
ATOM 867 C C . ASN A 1 110 ? 8.551 8.538 -14.858 1.00 92.25 110 ASN A C 1
ATOM 869 O O . ASN A 1 110 ? 9.588 9.177 -15.055 1.00 92.25 110 ASN A O 1
ATOM 873 N N . LEU A 1 111 ? 8.492 7.572 -13.936 1.00 90.62 111 LEU A N 1
ATOM 874 C CA . LEU A 1 111 ? 9.573 7.343 -12.976 1.00 90.62 111 LEU A CA 1
ATOM 875 C C . LEU A 1 111 ? 10.776 6.617 -13.597 1.00 90.62 111 LEU A C 1
ATOM 877 O O . LEU A 1 111 ? 11.898 6.832 -13.147 1.00 90.62 111 LEU A O 1
ATOM 881 N N . LEU A 1 112 ? 10.565 5.812 -14.647 1.00 86.94 112 LEU A N 1
ATOM 882 C CA . LEU A 1 112 ? 11.635 5.053 -15.319 1.00 86.94 112 LEU A CA 1
ATOM 883 C C . LEU A 1 112 ? 12.512 5.905 -16.240 1.00 86.94 112 LEU A C 1
ATOM 885 O O . LEU A 1 112 ? 13.667 5.560 -16.471 1.00 86.94 112 LEU A O 1
ATOM 889 N N . SER A 1 113 ? 11.980 7.002 -16.785 1.00 80.44 113 SER A N 1
ATOM 890 C CA . SER A 1 113 ? 12.727 7.857 -17.719 1.00 80.44 113 SER A CA 1
ATOM 891 C C . SER A 1 113 ? 13.452 9.018 -17.031 1.00 80.44 113 SER A C 1
ATOM 893 O O . SER A 1 113 ? 14.336 9.638 -17.623 1.00 80.44 113 SER A O 1
ATOM 895 N N . GLY A 1 114 ? 13.093 9.322 -15.781 1.00 67.81 114 GLY A N 1
ATOM 896 C CA . GLY A 1 114 ? 13.781 10.318 -14.969 1.00 67.81 114 GLY A CA 1
ATOM 897 C C . GLY A 1 114 ? 15.040 9.764 -14.297 1.00 67.81 114 GLY A C 1
ATOM 898 O O . GLY A 1 114 ? 15.151 8.573 -14.011 1.00 67.81 114 GLY A O 1
ATOM 899 N N . ASN A 1 115 ? 15.982 10.650 -13.960 1.00 75.38 115 ASN A N 1
ATOM 900 C CA . ASN A 1 115 ? 17.113 10.330 -13.077 1.00 75.38 115 ASN A CA 1
ATOM 901 C C . ASN A 1 115 ? 16.645 10.253 -11.608 1.00 75.38 115 ASN A C 1
ATOM 903 O O . ASN A 1 115 ? 17.089 11.025 -10.758 1.00 75.38 115 ASN A O 1
ATOM 907 N N . TYR A 1 116 ? 15.700 9.355 -11.328 1.00 81.38 116 TYR A N 1
ATOM 908 C CA . TYR A 1 116 ? 15.119 9.110 -10.009 1.00 81.38 116 TYR A CA 1
ATOM 909 C C . TYR A 1 116 ? 15.589 7.766 -9.451 1.00 81.38 116 TYR A C 1
ATOM 911 O O . TYR A 1 116 ? 15.803 6.819 -10.208 1.00 81.38 116 TYR A O 1
ATOM 919 N N . GLY A 1 117 ? 15.720 7.665 -8.128 1.00 75.25 117 GLY A N 1
ATOM 920 C CA . GLY A 1 117 ? 16.147 6.432 -7.461 1.00 75.25 117 GLY A CA 1
ATOM 921 C C . GLY A 1 117 ? 17.612 6.061 -7.712 1.00 75.25 117 GLY A C 1
ATOM 922 O O . GLY A 1 117 ? 18.434 6.903 -8.078 1.00 75.25 117 GLY A O 1
ATOM 923 N N . SER A 1 118 ? 17.939 4.789 -7.487 1.00 78.56 118 SER A N 1
ATOM 924 C CA . SER A 1 118 ? 19.241 4.220 -7.845 1.00 78.56 118 SER A CA 1
ATOM 925 C C . SER A 1 118 ? 19.286 3.869 -9.338 1.00 78.56 118 SER A C 1
ATOM 927 O O . SER A 1 118 ? 18.309 4.045 -10.071 1.00 78.56 118 SER A O 1
ATOM 929 N N . THR A 1 119 ? 20.423 3.372 -9.825 1.00 79.56 119 THR A N 1
ATOM 930 C CA . THR A 1 119 ? 20.509 2.838 -11.196 1.00 79.56 119 THR A CA 1
ATOM 931 C C . THR A 1 119 ? 19.597 1.634 -11.412 1.00 79.56 119 THR A C 1
ATOM 933 O O . THR A 1 119 ? 19.160 1.426 -12.537 1.00 79.56 119 THR A O 1
ATOM 936 N N . ASP A 1 120 ? 19.262 0.906 -10.344 1.00 84.50 120 ASP A N 1
ATOM 937 C CA . ASP A 1 120 ? 18.670 -0.430 -10.439 1.00 84.50 120 ASP A CA 1
ATOM 938 C C . ASP A 1 120 ? 17.219 -0.471 -9.935 1.00 84.50 120 ASP A C 1
ATOM 940 O O . ASP A 1 120 ? 16.463 -1.368 -10.301 1.00 84.50 120 ASP A O 1
ATOM 944 N N . ALA A 1 121 ? 16.809 0.489 -9.098 1.00 91.31 121 ALA A N 1
ATOM 945 C CA . ALA A 1 121 ? 15.472 0.523 -8.517 1.00 91.31 121 ALA A CA 1
ATOM 946 C C . ALA A 1 121 ? 14.977 1.943 -8.203 1.00 91.31 121 ALA A C 1
ATOM 948 O O . ALA A 1 121 ? 15.755 2.884 -8.008 1.00 91.31 121 ALA A O 1
ATOM 949 N N . ILE A 1 122 ? 13.656 2.081 -8.117 1.00 94.56 122 ILE A N 1
ATOM 950 C CA . ILE A 1 122 ? 12.944 3.276 -7.659 1.00 94.56 122 ILE A CA 1
ATOM 951 C C . ILE A 1 122 ? 12.079 2.906 -6.463 1.00 94.56 122 ILE A C 1
ATOM 953 O O . ILE A 1 122 ? 11.392 1.886 -6.473 1.00 94.56 122 ILE A O 1
ATOM 957 N N . ASP A 1 123 ? 12.063 3.781 -5.464 1.00 95.50 123 ASP A N 1
ATOM 958 C CA . ASP A 1 123 ? 11.204 3.614 -4.301 1.00 95.50 123 ASP A CA 1
ATOM 959 C C . ASP A 1 123 ? 9.800 4.171 -4.568 1.00 95.50 123 ASP A C 1
ATOM 961 O O . ASP A 1 123 ? 9.614 5.355 -4.870 1.00 95.50 123 ASP A O 1
ATOM 965 N N . ILE A 1 124 ? 8.804 3.306 -4.397 1.00 97.12 124 ILE A N 1
A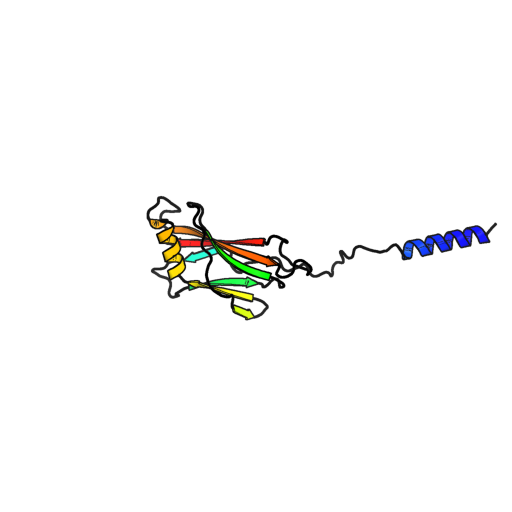TOM 966 C CA . ILE A 1 124 ? 7.378 3.640 -4.351 1.00 97.12 124 ILE A CA 1
ATOM 967 C C . ILE A 1 124 ? 6.898 3.387 -2.925 1.00 97.12 124 ILE A C 1
ATOM 969 O O . ILE A 1 124 ? 7.297 2.421 -2.282 1.00 97.12 124 ILE A O 1
ATOM 973 N N . PHE A 1 125 ? 6.016 4.227 -2.408 1.00 97.94 125 PHE A N 1
ATOM 974 C CA . PHE A 1 125 ? 5.468 4.086 -1.068 1.00 97.94 125 PHE A CA 1
ATOM 975 C C . PHE A 1 125 ? 4.038 3.565 -1.115 1.00 97.94 125 PHE A C 1
ATOM 977 O O . PHE A 1 125 ? 3.165 4.174 -1.728 1.00 97.94 125 PHE A O 1
ATOM 984 N N . ILE A 1 126 ? 3.786 2.482 -0.387 1.00 98.25 126 ILE A N 1
ATOM 985 C CA . ILE A 1 126 ? 2.444 2.039 -0.021 1.00 98.25 126 ILE A CA 1
ATOM 986 C C . ILE A 1 126 ? 2.055 2.780 1.252 1.00 98.25 126 ILE A C 1
ATOM 988 O O . ILE A 1 126 ? 2.704 2.634 2.284 1.00 98.25 126 ILE A O 1
ATOM 992 N N . ASN A 1 127 ? 0.971 3.541 1.199 1.00 97.94 127 ASN A N 1
ATOM 993 C CA . ASN A 1 127 ? 0.412 4.259 2.334 1.00 97.94 127 ASN A CA 1
ATOM 994 C C . ASN A 1 127 ? -0.913 3.591 2.707 1.00 97.94 127 ASN A C 1
ATOM 996 O O . ASN A 1 127 ? -1.916 3.760 2.014 1.00 97.94 127 ASN A O 1
ATOM 1000 N N . LEU A 1 128 ? -0.908 2.807 3.785 1.00 97.44 128 LEU A N 1
ATOM 1001 C CA . LEU A 1 128 ? -2.119 2.231 4.361 1.00 97.44 128 LEU A CA 1
ATOM 1002 C C . LEU A 1 128 ? -2.700 3.228 5.359 1.00 97.44 128 LEU A C 1
ATOM 1004 O O . LEU A 1 128 ? -2.098 3.489 6.401 1.00 97.44 128 LEU A O 1
ATOM 1008 N N . THR A 1 129 ? -3.885 3.742 5.059 1.00 96.19 129 THR A N 1
ATOM 1009 C CA . THR A 1 129 ? -4.624 4.660 5.923 1.00 96.19 129 THR A CA 1
ATOM 1010 C C . THR A 1 129 ? -5.830 3.949 6.515 1.00 96.19 129 THR A C 1
ATOM 1012 O O . THR A 1 129 ? -6.710 3.490 5.788 1.00 96.19 129 THR A O 1
ATOM 1015 N N . GLY A 1 130 ? -5.882 3.870 7.843 1.00 95.00 130 GLY A N 1
ATOM 1016 C CA . GLY A 1 130 ? -7.074 3.474 8.587 1.00 95.00 130 GLY A CA 1
ATOM 1017 C C . GLY A 1 130 ? -7.828 4.706 9.077 1.00 95.00 130 GLY A C 1
ATOM 1018 O O . GLY A 1 130 ? -7.220 5.602 9.660 1.00 95.00 130 GLY A O 1
ATOM 1019 N N . ILE A 1 131 ? -9.146 4.737 8.886 1.00 94.19 131 ILE A N 1
ATOM 1020 C CA . ILE A 1 131 ? -10.044 5.796 9.372 1.00 94.19 131 ILE A CA 1
ATOM 1021 C C . ILE A 1 131 ? -11.104 5.160 10.284 1.00 94.19 131 ILE A C 1
ATOM 1023 O O . ILE A 1 131 ? -11.707 4.169 9.862 1.00 94.19 131 ILE A O 1
ATOM 1027 N N . PRO A 1 132 ? -11.358 5.693 11.497 1.00 93.69 132 PRO A N 1
ATOM 1028 C CA . PRO A 1 132 ? -12.451 5.217 12.343 1.00 93.69 132 PRO A CA 1
ATOM 1029 C C . PRO A 1 132 ? -13.796 5.232 11.606 1.00 93.69 132 PRO A C 1
ATOM 1031 O O . PRO A 1 132 ? -14.128 6.224 10.957 1.00 93.69 132 PRO A O 1
ATOM 1034 N N . ILE A 1 133 ? -14.577 4.153 11.705 1.00 93.69 133 ILE A N 1
ATOM 1035 C CA . ILE A 1 133 ? -15.937 4.116 11.132 1.00 93.69 133 ILE A CA 1
ATOM 1036 C C . ILE A 1 133 ? -16.891 4.914 12.024 1.00 93.69 133 ILE A C 1
ATOM 1038 O O . ILE A 1 133 ? -17.694 5.704 11.532 1.00 93.69 133 ILE A O 1
ATOM 1042 N N . ASP A 1 134 ? -16.771 4.719 13.334 1.00 89.94 134 ASP A N 1
ATOM 1043 C CA . ASP A 1 134 ? -17.549 5.395 14.360 1.00 89.94 134 ASP A CA 1
ATOM 1044 C C . ASP A 1 134 ? -16.605 6.062 15.366 1.00 89.94 134 ASP A C 1
ATOM 1046 O O . ASP A 1 134 ? -15.929 5.395 16.151 1.00 89.94 134 ASP A O 1
ATOM 1050 N N . ALA A 1 135 ? -16.560 7.396 15.342 1.00 8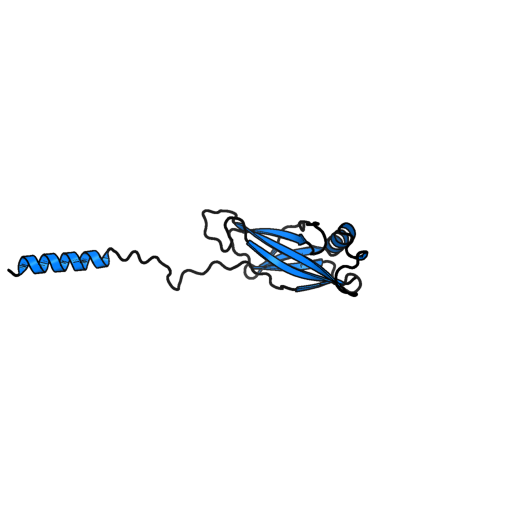4.25 135 ALA A N 1
ATOM 1051 C CA . ALA A 1 135 ? -15.713 8.191 16.230 1.00 84.25 135 ALA A CA 1
ATOM 1052 C C . ALA A 1 135 ? -16.163 8.151 17.703 1.00 84.25 135 ALA A C 1
ATOM 1054 O O . ALA A 1 135 ? -15.418 8.591 18.576 1.00 84.25 135 ALA A O 1
ATOM 1055 N N . SER A 1 136 ? -17.370 7.646 17.986 1.00 84.56 136 SER A N 1
ATOM 1056 C CA . SER A 1 136 ? -17.865 7.465 19.354 1.00 84.56 136 SER A CA 1
ATOM 1057 C C . SER A 1 136 ? -17.384 6.164 20.001 1.00 84.56 136 SER A C 1
ATOM 1059 O O . SER A 1 136 ? -17.455 6.023 21.223 1.00 84.56 136 SER A O 1
ATOM 1061 N N . GLN A 1 137 ? -16.859 5.227 19.207 1.00 82.94 137 GLN A N 1
ATOM 1062 C CA . GLN A 1 137 ? -16.313 3.966 19.696 1.00 82.94 137 GLN A CA 1
ATOM 1063 C C . GLN A 1 137 ? -14.791 4.044 19.872 1.00 82.94 137 GLN A C 1
ATOM 1065 O O . GLN A 1 137 ? -14.112 4.736 19.108 1.00 82.94 137 GLN A O 1
ATOM 1070 N N . PRO A 1 138 ? -14.218 3.301 20.838 1.00 81.62 138 PRO A N 1
ATOM 1071 C CA . PRO A 1 138 ? -12.772 3.188 20.976 1.00 81.62 138 PRO A CA 1
ATOM 1072 C C . PRO A 1 138 ? -12.116 2.739 19.664 1.00 81.62 138 PRO A C 1
ATOM 1074 O O . PRO A 1 138 ? -12.593 1.824 18.993 1.00 81.62 138 PRO A O 1
ATOM 1077 N N . SER A 1 139 ? -11.005 3.377 19.303 1.00 85.00 139 SER A N 1
ATOM 1078 C CA . SER A 1 139 ? -10.213 3.030 18.124 1.00 85.00 139 SER A CA 1
ATOM 1079 C C . SER A 1 139 ? -8.727 3.191 18.422 1.00 85.00 139 SER A C 1
ATOM 1081 O O . SER A 1 139 ? -8.328 4.021 19.237 1.00 85.00 139 SER A O 1
ATOM 1083 N N . ALA A 1 140 ? -7.898 2.400 17.742 1.00 83.75 140 ALA A N 1
ATOM 1084 C CA . ALA A 1 140 ? -6.446 2.573 17.752 1.00 83.75 140 ALA A CA 1
ATOM 1085 C C . ALA A 1 140 ? -5.960 3.683 16.809 1.00 83.75 140 ALA A C 1
ATOM 1087 O O . ALA A 1 140 ? -4.762 3.956 16.723 1.00 83.75 140 ALA A O 1
ATOM 1088 N N . LEU A 1 141 ? -6.881 4.265 16.046 1.00 89.94 141 LEU A N 1
ATOM 1089 C CA . LEU A 1 141 ? -6.609 5.265 15.031 1.00 89.94 141 LEU A CA 1
ATOM 1090 C C . LEU A 1 141 ? -6.891 6.661 15.582 1.00 89.94 141 LEU A C 1
ATOM 1092 O O . LEU A 1 141 ? -7.737 6.845 16.458 1.00 89.94 141 LEU A O 1
ATOM 1096 N N . LEU A 1 142 ? -6.208 7.663 15.030 1.00 89.00 142 LEU A N 1
ATOM 1097 C CA . LEU A 1 142 ? -6.566 9.054 15.279 1.00 89.00 142 LEU A CA 1
ATOM 1098 C C . LEU A 1 142 ? -7.966 9.345 14.703 1.00 89.00 142 LEU A C 1
ATOM 1100 O O . LEU A 1 142 ? -8.342 8.734 13.700 1.00 89.00 142 LEU A O 1
ATOM 1104 N N . PRO A 1 143 ? -8.716 10.322 15.251 1.00 85.81 143 PRO A N 1
ATOM 1105 C CA . PRO A 1 143 ? -10.034 10.694 14.725 1.00 85.81 143 PRO A CA 1
ATOM 1106 C C . PRO A 1 143 ? -10.021 11.095 13.242 1.00 85.81 143 PRO A C 1
ATOM 1108 O O . PRO A 1 143 ? -10.988 10.871 12.524 1.00 85.81 143 PRO A O 1
ATOM 1111 N N . THR A 1 144 ? -8.908 11.662 12.772 1.00 87.88 144 THR A N 1
ATOM 1112 C CA . THR A 1 144 ? -8.680 12.048 11.369 1.00 87.88 144 THR A CA 1
ATOM 1113 C C . THR A 1 144 ? -8.111 10.918 10.505 1.00 87.88 144 THR A C 1
ATOM 1115 O O . THR A 1 144 ? -7.849 11.122 9.324 1.00 87.88 144 THR A O 1
ATOM 1118 N N . GLY A 1 145 ? -7.897 9.739 11.087 1.00 91.81 145 GLY A N 1
ATOM 1119 C CA . GLY A 1 145 ? -7.212 8.608 10.478 1.00 91.81 145 GLY A CA 1
ATOM 1120 C C . GLY A 1 145 ? -5.720 8.549 10.803 1.00 91.81 145 GLY A C 1
ATOM 1121 O O . GLY A 1 145 ? -5.076 9.557 11.102 1.00 91.81 145 GLY A O 1
ATOM 1122 N N . SER A 1 146 ? -5.177 7.336 10.735 1.00 94.06 146 SER A N 1
ATOM 1123 C CA . SER A 1 146 ? -3.754 7.045 10.908 1.00 94.06 146 SER A CA 1
ATOM 1124 C C . SER A 1 146 ? -3.213 6.394 9.642 1.00 94.06 146 SER A C 1
ATOM 1126 O O . SER A 1 146 ? -3.846 5.491 9.095 1.00 94.06 146 SER A O 1
ATOM 1128 N N . THR A 1 147 ? -2.024 6.814 9.213 1.00 95.81 147 THR A N 1
ATOM 1129 C CA . THR A 1 147 ? -1.346 6.260 8.036 1.00 95.81 147 THR A CA 1
ATOM 1130 C C . THR A 1 147 ? -0.045 5.596 8.448 1.00 95.81 147 THR A C 1
ATOM 1132 O O . THR A 1 147 ? 0.749 6.187 9.179 1.00 95.81 147 THR A O 1
ATOM 1135 N N . ILE A 1 148 ? 0.192 4.393 7.935 1.00 95.75 148 ILE A N 1
ATOM 1136 C CA . ILE A 1 148 ? 1.492 3.728 7.993 1.00 95.75 148 ILE A CA 1
ATOM 1137 C C . ILE A 1 148 ? 2.010 3.467 6.586 1.00 95.75 148 ILE A C 1
ATOM 1139 O O . ILE A 1 148 ? 1.236 3.351 5.634 1.00 95.75 148 ILE A O 1
ATOM 1143 N N . LYS A 1 149 ? 3.333 3.408 6.464 1.00 96.62 149 LYS A N 1
ATOM 1144 C CA . LYS A 1 149 ? 4.026 3.358 5.183 1.00 96.62 149 LYS A CA 1
ATOM 1145 C C . LYS A 1 149 ? 4.837 2.073 5.052 1.00 96.62 149 LYS A C 1
ATOM 1147 O O . LYS A 1 149 ? 5.481 1.663 6.015 1.00 96.62 149 LYS A O 1
ATOM 1152 N N . ALA A 1 150 ? 4.833 1.497 3.858 1.00 97.88 150 ALA A N 1
ATOM 1153 C CA . ALA A 1 150 ? 5.827 0.533 3.406 1.00 97.88 150 ALA A CA 1
ATOM 1154 C C . ALA A 1 150 ? 6.46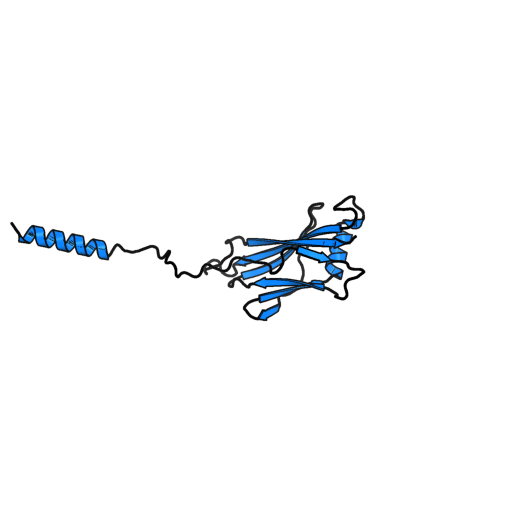6 1.008 2.097 1.00 97.88 150 ALA A C 1
ATOM 1156 O O . ALA A 1 150 ? 5.861 1.786 1.359 1.00 97.88 150 ALA A O 1
ATOM 1157 N N . THR A 1 151 ? 7.671 0.531 1.812 1.00 97.81 151 THR A N 1
ATOM 1158 C CA . THR A 1 151 ? 8.418 0.849 0.593 1.00 97.81 151 THR A CA 1
ATOM 1159 C C . THR A 1 151 ? 8.394 -0.341 -0.359 1.00 97.81 151 THR A C 1
ATOM 1161 O O . THR A 1 151 ? 8.552 -1.485 0.055 1.00 97.81 151 THR A O 1
ATOM 1164 N N . ILE A 1 152 ? 8.191 -0.074 -1.640 1.00 97.69 152 ILE A N 1
ATOM 1165 C CA . ILE A 1 152 ? 8.432 -1.001 -2.737 1.00 97.69 152 ILE A CA 1
ATOM 1166 C C . ILE A 1 152 ? 9.696 -0.517 -3.435 1.00 97.69 152 ILE A C 1
ATOM 1168 O O . ILE A 1 152 ? 9.703 0.579 -3.989 1.00 97.69 152 ILE A O 1
ATOM 1172 N N . HIS A 1 153 ? 10.730 -1.344 -3.440 1.00 96.00 153 HIS A N 1
ATOM 1173 C CA . HIS A 1 153 ? 11.874 -1.197 -4.324 1.00 96.00 153 HIS A CA 1
ATOM 1174 C C . HIS A 1 153 ? 11.479 -1.793 -5.674 1.00 96.00 153 HIS A C 1
ATOM 1176 O O . HIS A 1 153 ? 11.520 -3.009 -5.878 1.00 96.00 153 HIS A O 1
ATOM 1182 N N . PHE A 1 154 ? 10.991 -0.930 -6.561 1.00 95.44 154 PHE A N 1
ATOM 1183 C CA . PHE A 1 154 ? 10.574 -1.295 -7.906 1.00 95.44 154 PHE A CA 1
ATOM 1184 C C . PHE A 1 154 ? 11.806 -1.343 -8.802 1.00 95.44 154 PHE A C 1
ATOM 1186 O O . PHE A 1 154 ? 12.450 -0.314 -9.017 1.00 95.44 154 PHE A O 1
ATOM 1193 N N . LYS A 1 155 ? 12.149 -2.524 -9.311 1.00 93.25 155 LYS A N 1
ATOM 1194 C CA . LYS A 1 155 ? 13.286 -2.687 -10.215 1.00 93.25 155 LYS A CA 1
ATOM 1195 C C . LYS A 1 155 ? 12.999 -2.026 -11.566 1.00 93.25 155 LYS A C 1
ATOM 1197 O O . LYS A 1 155 ? 11.896 -2.168 -12.092 1.00 93.25 155 LYS A O 1
ATOM 1202 N N . LYS A 1 156 ? 13.978 -1.278 -12.074 1.00 86.25 156 LYS A N 1
ATOM 1203 C CA . LYS A 1 156 ? 13.903 -0.606 -13.379 1.00 86.25 156 LYS A CA 1
ATOM 1204 C C . LYS A 1 156 ? 14.039 -1.575 -14.544 1.00 86.25 156 LYS A C 1
ATOM 1206 O O . LYS A 1 156 ? 14.791 -2.564 -14.389 1.00 86.25 156 LYS A O 1
#

Secondary structure (DSSP, 8-state):
--HHHHHHHHHHHHHHHHT-------TTSPPP----BS-SEEEE-TTT-S-SEEEEEEE--SSEEEEEEEEESSS---EE--S-PEE-GGGEEEEEEEHHHHHHHHHHTTTTTSS-S-SSEEEEEEEEEEEES-TTS--SS-TT-EEEEEEEEEE-

pLDDT: mean 84.82, std 15.85, range [42.88, 98.38]

Sequence (156 aa):
MNKLVYVILTCIFTSIFLSSCVKEDGAGVPRAKSLFLERSEYNVDLENDTVDALTLRWIDVMNAKYRVYLSNAYTSDVEEVSGQPVVGELNTLSLKVPYAFLKDYVEKANLLSGNYGSTDAIDIFINLTGIPIDASQPSALLPTGSTIKATIHFKK

Radius of gyration: 26.02 Å; chains: 1; bounding box: 39×32×92 Å

Foldseek 3Di:
DPPVVVVVVVVVVVVVVVPPPPVPPDPPPPQQDAKDWPAQEAEDDPVPDPDFWDKTKIADSPQKDKWKWKDFDPDPDIDTQDDDWDADPPRMTIDTRGPVNVVVSCVVRVVVVDPADDPFWGKMKIKMWIAGNDPVDDTSADNRIDIDIHIYGYTD

Organism: NCBI:txid857291